Protein AF-A0A543IJK6-F1 (afdb_monomer_lite)

Organism: NCBI:txid337895

Radius of gyration: 39.25 Å; chains: 1; bounding box: 101×58×84 Å

Sequence (164 aa):
MFCAALAACGGGPGTSGPPASAPSASTASPSPSGEPEGERLVLRWRRTGGVAGVGGPSAEAAFLKRLDPDGWPPADLAAPPRPYVPERTAVLAGEIGGDGADARPWPLGPLGDGVRAAGGVCTLAPTVKVPGTAPGIVWRSEGEVYSVRLRPLLPGESSCADLD

Secondary structure (DSSP, 8-state):
---------------------------PPPPPP---------------------PPPPHHHHHHHHH-GGGS-TTTT-SPP-----SEEEEEEEE--S--TTPEEP-SS-TTSSEEETTEEEEEEEGGGSPP--TT-EEEETTEEEEEEEEEPPTT--SGGGG-

Structure (mmCIF, N/CA/C/O backbone):
data_AF-A0A543IJK6-F1
#
_entry.id   AF-A0A543IJK6-F1
#
loop_
_atom_site.group_PDB
_atom_site.id
_atom_site.type_symbol
_atom_site.label_atom_id
_atom_site.label_alt_id
_atom_site.label_comp_id
_atom_site.label_asym_id
_atom_site.label_entity_id
_atom_site.label_seq_id
_atom_site.pdbx_PDB_ins_code
_atom_site.Cartn_x
_atom_site.Cartn_y
_atom_site.Cartn_z
_atom_site.occupancy
_atom_site.B_iso_or_equiv
_atom_site.auth_seq_id
_atom_site.auth_comp_id
_atom_site.auth_asym_id
_atom_site.auth_atom_id
_atom_site.pdbx_PDB_model_num
ATOM 1 N N . MET A 1 1 ? 48.064 39.999 56.210 1.00 40.09 1 MET A N 1
ATOM 2 C CA . MET A 1 1 ? 49.139 39.101 56.691 1.00 40.09 1 MET A CA 1
ATOM 3 C C . MET A 1 1 ? 49.766 38.454 55.456 1.00 40.09 1 MET A C 1
ATOM 5 O O . MET A 1 1 ? 49.024 38.248 54.507 1.00 40.09 1 MET A O 1
ATOM 9 N N . PHE A 1 2 ? 51.094 38.283 55.434 1.00 37.44 2 PHE A N 1
ATOM 10 C CA . PHE A 1 2 ? 51.979 37.962 54.286 1.00 37.44 2 PHE A CA 1
ATOM 11 C C . PHE A 1 2 ? 51.434 36.926 53.268 1.00 37.44 2 PHE A C 1
ATOM 13 O O . PHE A 1 2 ? 50.742 36.005 53.681 1.00 37.44 2 PHE A O 1
ATOM 20 N N . CYS A 1 3 ? 51.614 37.023 51.937 1.00 37.41 3 CYS A N 1
ATOM 21 C CA . CYS A 1 3 ? 52.761 37.369 51.053 1.00 37.41 3 CYS A CA 1
ATOM 22 C C . CYS A 1 3 ? 53.873 36.306 50.915 1.00 37.41 3 CYS A C 1
ATOM 24 O O . CYS A 1 3 ? 54.742 36.239 51.776 1.00 37.41 3 CYS A O 1
ATOM 26 N N . ALA A 1 4 ? 53.895 35.595 49.774 1.00 48.88 4 ALA A N 1
ATOM 27 C CA . ALA A 1 4 ? 55.057 35.211 48.932 1.00 48.88 4 ALA A CA 1
ATOM 28 C C . ALA A 1 4 ? 54.525 34.329 47.767 1.00 48.88 4 ALA A C 1
ATOM 30 O O . ALA A 1 4 ? 53.686 33.475 48.026 1.00 48.88 4 ALA A O 1
ATOM 31 N N . ALA A 1 5 ? 54.800 34.480 46.464 1.00 46.22 5 ALA A N 1
ATOM 32 C CA . ALA A 1 5 ? 55.886 35.071 45.664 1.00 46.22 5 ALA A CA 1
ATOM 33 C C . ALA A 1 5 ? 57.079 34.135 45.341 1.00 46.22 5 ALA A C 1
ATOM 35 O O . ALA A 1 5 ? 57.971 33.975 46.159 1.00 46.22 5 ALA A O 1
ATOM 36 N N . LEU A 1 6 ? 57.072 33.642 44.087 1.00 45.03 6 LEU A N 1
ATOM 37 C CA . LEU A 1 6 ? 58.176 33.552 43.103 1.00 45.03 6 LEU A CA 1
ATOM 38 C C . LEU A 1 6 ? 59.505 32.806 43.384 1.00 45.03 6 LEU A C 1
ATOM 40 O O . LEU A 1 6 ? 60.096 32.903 44.449 1.00 45.03 6 LEU A O 1
ATOM 44 N N . ALA A 1 7 ? 60.051 32.293 42.263 1.00 39.59 7 ALA A N 1
ATO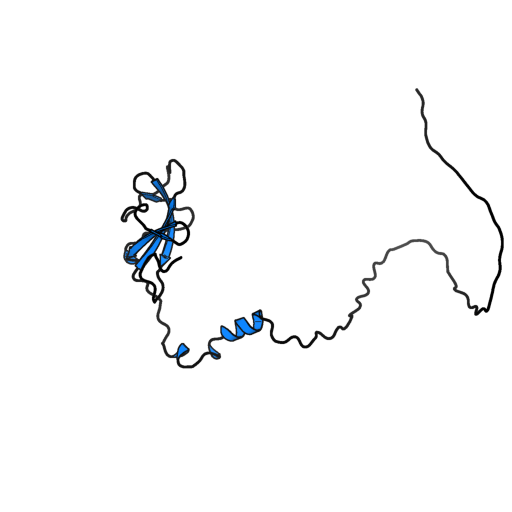M 45 C CA . ALA A 1 7 ? 61.483 32.139 41.932 1.00 39.59 7 ALA A CA 1
ATOM 46 C C . ALA A 1 7 ? 62.298 31.022 42.638 1.00 39.59 7 ALA A C 1
ATOM 48 O O . ALA A 1 7 ? 61.947 30.586 43.724 1.00 39.59 7 ALA A O 1
ATOM 49 N N . ALA A 1 8 ? 63.435 30.533 42.106 1.00 36.84 8 ALA A N 1
ATOM 50 C CA . ALA A 1 8 ? 63.989 30.433 40.732 1.00 36.84 8 ALA A CA 1
ATOM 51 C C . ALA A 1 8 ? 65.336 29.648 40.783 1.00 36.84 8 ALA A C 1
ATOM 53 O O . ALA A 1 8 ? 65.774 29.284 41.871 1.00 36.84 8 ALA A O 1
ATOM 54 N N . CYS A 1 9 ? 66.028 29.517 39.632 1.00 35.66 9 CYS A N 1
ATOM 55 C CA . CYS A 1 9 ? 67.458 29.143 39.474 1.00 35.66 9 CYS A CA 1
ATOM 56 C C . CYS A 1 9 ? 67.821 27.684 39.848 1.00 35.66 9 CYS A C 1
ATOM 58 O O . CYS A 1 9 ? 67.156 27.067 40.665 1.00 35.66 9 CYS A O 1
ATOM 60 N N . GLY A 1 10 ? 68.851 27.017 39.311 1.00 36.22 10 GLY A N 1
ATOM 61 C CA . GLY A 1 10 ? 69.977 27.296 38.388 1.00 36.22 10 GLY A CA 1
ATOM 62 C C . GLY A 1 10 ? 70.953 26.086 38.504 1.00 36.22 10 GLY A C 1
ATOM 63 O O . GLY A 1 10 ? 70.704 25.218 39.331 1.00 36.22 10 GLY A O 1
ATOM 64 N N . GLY A 1 11 ? 72.062 25.883 37.780 1.00 36.06 11 GLY A N 1
ATOM 65 C CA . GLY A 1 11 ? 72.690 26.564 36.643 1.00 36.06 11 GLY A CA 1
ATOM 66 C C . GLY A 1 11 ? 74.174 26.128 36.491 1.00 36.06 11 GLY A C 1
ATOM 67 O O . GLY A 1 11 ? 74.972 26.450 37.361 1.00 36.06 11 GLY A O 1
ATOM 68 N N . GLY A 1 12 ? 74.550 25.452 35.387 1.00 39.28 12 GLY A N 1
ATOM 69 C CA . GLY A 1 12 ? 75.946 25.113 34.982 1.00 39.28 12 GLY A CA 1
ATOM 70 C C . GLY A 1 12 ? 76.751 24.163 35.906 1.00 39.28 12 GLY A C 1
ATOM 71 O O . GLY A 1 12 ? 76.194 23.692 36.895 1.00 39.28 12 GLY A O 1
ATOM 72 N N . PRO A 1 13 ? 78.062 23.896 35.650 1.00 46.09 13 PRO A N 1
ATOM 73 C CA . PRO A 1 13 ? 78.875 24.161 34.439 1.00 46.09 13 PRO A CA 1
ATOM 74 C C . PRO A 1 13 ? 79.815 22.991 33.980 1.00 46.09 13 PRO A C 1
ATOM 76 O O . PRO A 1 13 ? 80.198 22.169 34.797 1.00 46.09 13 PRO A O 1
ATOM 79 N N . GLY A 1 14 ? 80.291 23.008 32.713 1.00 36.47 14 GLY A N 1
ATOM 80 C CA . GLY A 1 14 ? 81.520 22.341 32.172 1.00 36.47 14 GLY A CA 1
ATOM 81 C C . GLY A 1 14 ? 81.725 20.812 32.359 1.00 36.47 14 GLY A C 1
ATOM 82 O O . GLY A 1 14 ? 81.073 20.173 33.162 1.00 36.47 14 GLY A O 1
ATOM 83 N N . THR A 1 15 ? 82.666 20.095 31.734 1.00 40.94 15 THR A N 1
ATOM 84 C CA . THR A 1 15 ? 83.514 20.200 30.523 1.00 40.94 15 THR A CA 1
ATOM 85 C C . THR A 1 15 ? 84.483 18.993 30.551 1.00 40.94 15 THR A C 1
ATOM 87 O O . THR A 1 15 ? 85.039 18.718 31.614 1.00 40.94 15 THR A O 1
ATOM 90 N N . SER A 1 16 ? 84.705 18.254 29.447 1.00 42.00 16 SER A N 1
ATOM 91 C CA . SER A 1 16 ? 85.936 17.443 29.217 1.00 42.00 16 SER A CA 1
ATOM 92 C C . SER A 1 16 ? 85.995 16.729 27.844 1.00 42.00 16 SER A C 1
ATOM 94 O O . SER A 1 16 ? 85.227 15.811 27.590 1.00 42.00 16 SER A O 1
ATOM 96 N N . GLY A 1 17 ? 86.999 17.071 27.016 1.00 33.66 17 GLY A N 1
ATOM 97 C CA . GLY A 1 17 ? 87.733 16.097 26.170 1.00 33.66 17 GLY A CA 1
ATOM 98 C C . GLY A 1 17 ? 87.342 15.867 24.686 1.00 33.66 17 GLY A C 1
ATOM 99 O O . GLY A 1 17 ? 86.639 14.902 24.407 1.00 33.66 17 GLY A O 1
ATOM 100 N N . PRO A 1 18 ? 87.865 16.669 23.726 1.00 56.84 18 PRO A N 1
ATOM 101 C CA . PRO A 1 18 ? 87.943 16.366 22.271 1.00 56.84 18 PRO A CA 1
ATOM 102 C C . PRO A 1 18 ? 89.179 15.475 21.937 1.00 56.84 18 PRO A C 1
ATOM 104 O O . PRO A 1 18 ? 89.914 15.173 22.882 1.00 56.84 18 PRO A O 1
ATOM 107 N N . PRO A 1 19 ? 89.516 15.088 20.670 1.00 57.12 19 PRO A N 1
ATOM 108 C CA . PRO A 1 19 ? 88.996 15.457 19.327 1.00 57.12 19 PRO A CA 1
ATOM 109 C C . PRO A 1 19 ? 88.467 14.218 18.534 1.00 57.12 19 PRO A C 1
ATOM 111 O O . PRO A 1 19 ? 88.159 13.215 19.164 1.00 57.12 19 PRO A O 1
ATOM 114 N N . ALA A 1 20 ? 88.274 14.144 17.201 1.00 39.41 20 ALA A N 1
ATOM 115 C CA . ALA A 1 20 ? 88.568 14.979 16.010 1.00 39.41 20 ALA A CA 1
ATOM 116 C C . ALA A 1 20 ? 87.456 14.762 14.927 1.00 39.41 20 ALA A C 1
ATOM 118 O O . ALA A 1 20 ? 86.507 14.036 15.202 1.00 39.41 20 ALA A O 1
ATOM 119 N N . SER A 1 21 ? 87.449 15.299 13.693 1.00 42.81 21 SER A N 1
ATOM 120 C CA . SER A 1 21 ? 88.438 16.053 12.890 1.00 42.81 21 SER A CA 1
ATOM 121 C C . SER A 1 21 ? 87.742 17.010 11.877 1.00 42.81 21 SER A C 1
ATOM 123 O O . SER A 1 21 ? 86.568 17.330 12.046 1.00 42.81 21 SER A O 1
ATOM 125 N N . ALA A 1 22 ? 88.452 17.475 10.838 1.00 46.34 22 ALA A N 1
ATOM 126 C CA . ALA A 1 22 ? 88.018 18.441 9.805 1.00 46.34 22 ALA A CA 1
ATOM 127 C C . ALA A 1 22 ? 87.901 17.784 8.385 1.00 46.34 22 ALA A C 1
ATOM 129 O O . ALA A 1 22 ? 88.332 16.634 8.262 1.00 46.34 22 ALA A O 1
ATOM 130 N N . PRO A 1 23 ? 87.354 18.433 7.315 1.00 50.78 23 PRO A N 1
ATOM 131 C CA . PRO A 1 23 ? 87.591 19.836 6.943 1.00 50.78 23 PRO A CA 1
ATOM 132 C C . PRO A 1 23 ? 86.367 20.718 6.608 1.00 50.78 23 PRO A C 1
ATOM 134 O O . PRO A 1 23 ? 85.243 20.270 6.399 1.00 50.78 23 PRO A O 1
ATOM 137 N N . SER A 1 24 ? 86.660 22.017 6.548 1.00 42.25 24 SER A N 1
ATOM 138 C CA . SER A 1 24 ? 85.755 23.153 6.357 1.00 42.25 24 SER A CA 1
ATOM 139 C C . SER A 1 24 ? 85.287 23.384 4.915 1.00 42.25 24 SER A C 1
ATOM 141 O O . SER A 1 24 ? 86.042 23.167 3.970 1.00 42.25 24 SER A O 1
ATOM 143 N N . ALA A 1 25 ? 84.140 24.054 4.775 1.00 39.41 25 ALA A N 1
ATOM 144 C CA . ALA A 1 25 ? 83.939 25.081 3.749 1.00 39.41 25 ALA A CA 1
ATOM 145 C C . ALA A 1 25 ? 83.036 26.200 4.304 1.00 39.41 25 ALA A C 1
ATOM 147 O O . ALA A 1 25 ? 81.863 25.981 4.597 1.00 39.41 25 ALA A O 1
ATOM 148 N N . SER A 1 26 ? 83.595 27.397 4.480 1.00 43.34 26 SER A N 1
ATOM 149 C CA . SER A 1 26 ? 82.873 28.584 4.958 1.00 43.34 26 SER A CA 1
ATOM 150 C C . SER A 1 26 ? 82.110 29.270 3.823 1.00 43.34 26 SER A C 1
ATOM 152 O O . SER A 1 26 ? 82.651 29.385 2.728 1.00 43.34 26 SER A O 1
ATOM 154 N N . THR A 1 27 ? 80.940 29.854 4.104 1.00 35.34 27 THR A N 1
ATOM 155 C CA . THR A 1 27 ? 80.513 31.192 3.624 1.00 35.34 27 THR A CA 1
ATOM 156 C C . THR A 1 27 ? 79.337 31.665 4.492 1.00 35.34 27 THR A C 1
ATOM 158 O O . THR A 1 27 ? 78.535 30.855 4.948 1.00 35.34 27 THR A O 1
ATOM 161 N N . ALA A 1 28 ? 79.289 32.963 4.801 1.00 39.91 28 ALA A N 1
ATOM 162 C CA . ALA A 1 28 ? 78.432 33.538 5.837 1.00 39.91 28 ALA A CA 1
ATOM 163 C C . ALA A 1 28 ? 76.981 33.809 5.394 1.00 39.91 28 ALA A C 1
ATOM 165 O O . ALA A 1 28 ? 76.725 34.160 4.243 1.00 39.91 28 ALA A O 1
ATOM 166 N N . SER A 1 29 ? 76.059 33.765 6.361 1.00 53.31 29 SER A N 1
ATOM 167 C CA . SER A 1 29 ? 74.723 34.364 6.255 1.00 53.31 29 SER A CA 1
ATOM 168 C C . SER A 1 29 ? 74.730 35.785 6.831 1.00 53.31 29 SER A C 1
ATOM 170 O O . SER A 1 29 ? 75.157 35.953 7.975 1.00 53.31 29 SER A O 1
ATOM 172 N N . PRO A 1 30 ? 74.212 36.800 6.119 1.00 46.31 30 PRO A N 1
ATOM 173 C CA . PRO A 1 30 ? 73.862 38.080 6.717 1.00 46.31 30 PRO A CA 1
ATOM 174 C C . PRO A 1 30 ? 72.428 38.043 7.270 1.00 46.31 30 PRO A C 1
ATOM 176 O O . PRO A 1 30 ? 71.468 37.902 6.514 1.00 46.31 30 PRO A O 1
ATOM 179 N N . SER A 1 31 ? 72.278 38.230 8.581 1.00 49.25 31 SER A N 1
ATOM 180 C CA . SER A 1 31 ? 70.995 38.584 9.203 1.00 49.25 31 SER A CA 1
ATOM 181 C C . SER A 1 31 ? 70.928 40.099 9.413 1.00 49.25 31 SER A C 1
ATOM 183 O O . SER A 1 31 ? 71.804 40.631 10.097 1.00 49.25 31 SER A O 1
ATOM 185 N N . PRO A 1 32 ? 69.908 40.807 8.902 1.00 50.66 32 PRO A N 1
ATOM 186 C CA . PRO A 1 32 ? 69.552 42.133 9.386 1.00 50.66 32 PRO A CA 1
ATOM 187 C C . PRO A 1 32 ? 68.527 42.037 10.528 1.00 50.66 32 PRO A C 1
ATOM 189 O O . PRO A 1 32 ? 67.529 41.324 10.429 1.00 50.66 32 PRO A O 1
ATOM 192 N N . SER A 1 33 ? 68.775 42.774 11.609 1.00 49.78 33 SER A N 1
ATOM 193 C CA . SER A 1 33 ? 67.839 42.961 12.726 1.00 49.78 33 SER A CA 1
ATOM 194 C C . SER A 1 33 ? 66.698 43.919 12.351 1.00 49.78 33 SER A C 1
ATOM 196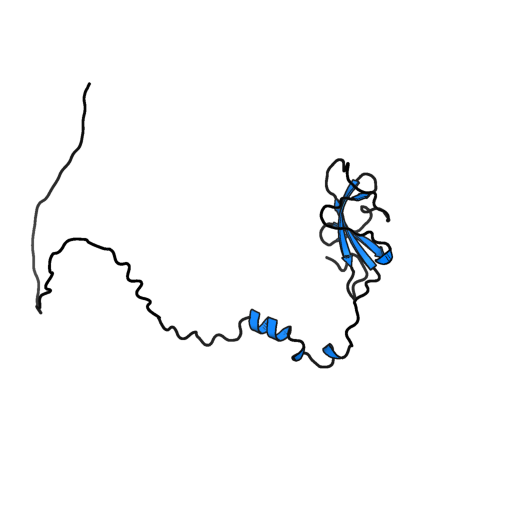 O O . SER A 1 33 ? 66.937 44.896 11.644 1.00 49.78 33 SER A O 1
ATOM 198 N N . GLY A 1 34 ? 65.490 43.695 12.876 1.00 41.94 34 GLY A N 1
ATOM 199 C CA . GLY A 1 34 ? 64.338 44.597 12.726 1.00 41.94 34 GLY A CA 1
ATOM 200 C C . GLY A 1 34 ? 63.068 44.042 13.387 1.00 41.94 34 GLY A C 1
ATOM 201 O O . GLY A 1 34 ? 62.907 42.828 13.471 1.00 41.94 34 GLY A O 1
ATOM 202 N N . GLU A 1 35 ? 62.217 44.931 13.899 1.00 44.88 35 GLU A N 1
ATOM 203 C CA . GLU A 1 35 ? 61.053 44.653 14.765 1.00 44.88 35 GLU A CA 1
ATOM 204 C C . GLU A 1 35 ? 59.899 43.833 14.131 1.00 44.88 35 GLU A C 1
ATOM 206 O O . GLU A 1 35 ? 59.790 43.742 12.906 1.00 44.88 35 GLU A O 1
ATOM 211 N N . PRO A 1 36 ? 59.015 43.224 14.956 1.00 53.25 36 PRO A N 1
ATOM 212 C CA . PRO A 1 36 ? 57.968 42.314 14.493 1.00 53.25 36 PRO A CA 1
ATOM 213 C C . PRO A 1 36 ? 56.670 43.043 14.102 1.00 53.25 36 PRO A C 1
ATOM 215 O O . PRO A 1 36 ? 55.689 43.020 14.845 1.00 53.25 36 PRO A O 1
ATOM 218 N N . GLU A 1 37 ? 56.622 43.634 12.907 1.00 48.56 37 GLU A N 1
ATOM 219 C CA . GLU A 1 37 ? 55.361 44.118 12.325 1.00 48.56 37 GLU A CA 1
ATOM 220 C C . GLU A 1 37 ? 54.840 43.206 11.206 1.00 48.56 37 GLU A C 1
ATOM 222 O O . GLU A 1 37 ? 55.449 43.053 10.147 1.00 48.56 37 GLU A O 1
ATOM 227 N N . GLY A 1 38 ? 53.648 42.644 11.431 1.00 56.28 38 GLY A N 1
ATOM 228 C CA . GLY A 1 38 ? 52.836 41.997 10.403 1.00 56.28 38 GLY A CA 1
ATOM 229 C C . GLY A 1 38 ? 53.226 40.557 10.066 1.00 56.28 38 GLY A C 1
ATOM 230 O O . GLY A 1 38 ? 53.898 40.298 9.067 1.00 56.28 38 GLY A O 1
ATOM 231 N N . GLU A 1 39 ? 52.661 39.593 10.802 1.00 61.06 39 GLU A N 1
ATOM 232 C CA . GLU A 1 39 ? 52.580 38.193 10.363 1.00 61.06 39 GLU A CA 1
ATOM 233 C C . GLU A 1 39 ? 51.697 38.064 9.108 1.00 61.06 39 GLU A C 1
ATOM 235 O O . GLU A 1 39 ? 50.524 37.684 9.146 1.00 61.06 39 GLU A O 1
ATOM 240 N N . ARG A 1 40 ? 52.261 38.382 7.941 1.00 60.38 40 ARG A N 1
ATOM 241 C CA . ARG A 1 40 ? 51.606 38.143 6.658 1.00 60.38 40 ARG A CA 1
ATOM 242 C C . ARG A 1 40 ? 51.646 36.646 6.363 1.00 60.38 40 ARG A C 1
ATOM 244 O O . ARG A 1 40 ? 52.609 36.153 5.779 1.00 60.38 40 ARG A O 1
ATOM 251 N N . LEU A 1 41 ? 50.574 35.936 6.715 1.00 62.97 41 LEU A N 1
ATOM 252 C CA . LEU A 1 41 ? 50.353 34.535 6.340 1.00 62.97 41 LEU A CA 1
ATOM 253 C C . LEU A 1 41 ? 50.305 34.377 4.808 1.00 62.97 41 LEU A C 1
ATOM 255 O O . LEU A 1 41 ? 49.251 34.435 4.174 1.00 62.97 41 LEU A O 1
ATOM 259 N N . VAL A 1 42 ? 51.470 34.167 4.190 1.00 70.81 42 VAL A N 1
ATOM 260 C CA . VAL A 1 42 ? 51.583 33.842 2.766 1.00 70.81 42 VAL A CA 1
ATOM 261 C C . VAL A 1 42 ? 51.235 32.367 2.576 1.00 70.81 42 VAL A C 1
ATOM 263 O O . VAL A 1 42 ? 52.097 31.490 2.657 1.00 70.81 42 VAL A O 1
ATOM 266 N N . LEU A 1 43 ? 49.964 32.090 2.275 1.00 64.25 43 LEU A N 1
ATOM 267 C CA . LEU A 1 43 ? 49.508 30.770 1.834 1.00 64.25 43 LEU A CA 1
ATOM 268 C C . LEU A 1 43 ? 50.116 30.435 0.464 1.00 64.25 43 LEU A C 1
ATOM 270 O O . LEU A 1 43 ? 49.531 30.671 -0.594 1.00 64.25 43 LEU A O 1
ATOM 274 N N . ARG A 1 44 ? 51.332 29.885 0.479 1.00 72.12 44 ARG A N 1
ATOM 275 C CA . ARG A 1 44 ? 52.060 29.493 -0.729 1.00 72.12 44 ARG A CA 1
ATOM 276 C C . ARG A 1 44 ? 51.524 28.160 -1.245 1.00 72.12 44 ARG A C 1
ATOM 278 O O . ARG A 1 44 ? 52.052 27.100 -0.912 1.00 72.12 44 ARG A O 1
ATOM 285 N N . TRP A 1 45 ? 50.485 28.230 -2.076 1.00 63.78 45 TRP A N 1
ATOM 286 C CA . TRP A 1 45 ? 49.867 27.071 -2.723 1.00 63.78 45 TRP A CA 1
ATOM 287 C C . TRP A 1 45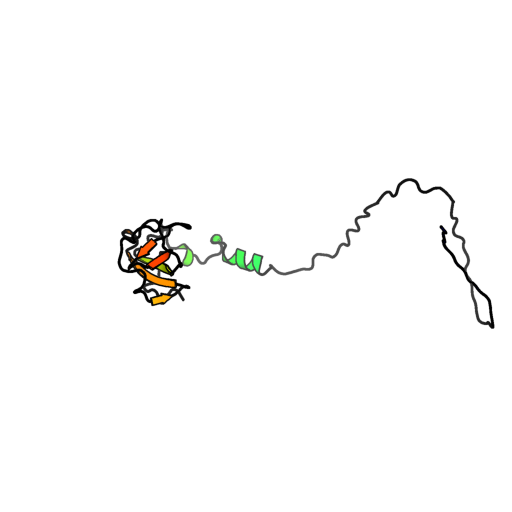 ? 50.905 26.290 -3.547 1.00 63.78 45 TRP A C 1
ATOM 289 O O . TRP A 1 45 ? 51.248 26.654 -4.674 1.00 63.78 45 TRP A O 1
ATOM 299 N N . ARG A 1 46 ? 51.427 25.195 -2.987 1.00 68.88 46 ARG A N 1
ATOM 300 C CA . ARG A 1 46 ? 52.180 24.209 -3.763 1.00 68.88 46 ARG A CA 1
ATOM 301 C C . ARG A 1 46 ? 51.162 23.321 -4.460 1.00 68.88 46 ARG A C 1
ATOM 303 O O . ARG A 1 46 ? 50.636 22.396 -3.853 1.00 68.88 46 ARG A O 1
ATOM 310 N N . ARG A 1 47 ? 50.919 23.573 -5.749 1.00 60.88 47 ARG A N 1
ATOM 311 C CA . ARG A 1 47 ? 50.301 22.581 -6.637 1.00 60.88 47 ARG A CA 1
ATOM 312 C C . ARG A 1 47 ? 51.294 21.426 -6.792 1.00 60.88 47 ARG A C 1
ATOM 314 O O . ARG A 1 47 ? 52.055 21.379 -7.755 1.00 60.88 47 ARG A O 1
ATOM 321 N N . THR A 1 48 ? 51.324 20.521 -5.816 1.00 63.28 48 THR A N 1
ATOM 322 C CA . THR A 1 48 ? 51.975 19.219 -5.952 1.00 63.28 48 THR A CA 1
ATOM 323 C C . THR A 1 48 ? 51.190 18.451 -6.999 1.00 63.28 48 THR A C 1
ATOM 325 O O . THR A 1 48 ? 50.163 17.845 -6.700 1.00 63.28 48 THR A O 1
ATOM 328 N N . GLY A 1 49 ? 51.645 18.555 -8.246 1.00 52.78 49 GLY A N 1
ATOM 329 C CA . GLY A 1 49 ? 51.122 17.797 -9.369 1.00 52.78 49 GLY A CA 1
ATOM 330 C C . GLY A 1 49 ? 51.439 16.320 -9.199 1.00 52.78 49 GLY A C 1
ATOM 331 O O . GLY A 1 49 ? 52.320 15.796 -9.870 1.00 52.78 49 GLY A O 1
ATOM 332 N N . GLY A 1 50 ? 50.700 15.646 -8.320 1.00 53.50 50 GLY A N 1
ATOM 333 C CA . GLY A 1 50 ? 50.366 14.261 -8.576 1.00 53.50 50 GLY A CA 1
ATOM 334 C C . GLY A 1 50 ? 49.521 14.264 -9.839 1.00 53.50 50 GLY A C 1
ATOM 335 O O . GLY A 1 50 ? 48.440 14.856 -9.854 1.00 53.50 50 GLY A O 1
ATOM 336 N N . VAL A 1 51 ? 50.022 13.643 -10.906 1.00 57.22 51 VAL A N 1
ATOM 337 C CA . VAL A 1 51 ? 49.131 13.183 -11.968 1.00 57.22 51 VAL A CA 1
ATOM 338 C C . VAL A 1 51 ? 48.054 12.354 -11.281 1.00 57.22 51 VAL A C 1
ATOM 340 O O . VAL A 1 51 ? 48.375 11.413 -10.553 1.00 57.22 51 VAL A O 1
ATOM 343 N N . ALA A 1 52 ? 46.788 12.746 -11.436 1.00 58.06 52 ALA A N 1
ATOM 344 C CA . ALA A 1 52 ? 45.695 11.884 -11.024 1.00 58.06 52 ALA A CA 1
ATOM 345 C C . ALA A 1 52 ? 45.909 10.574 -11.782 1.00 58.06 52 ALA A C 1
ATOM 347 O O . ALA A 1 52 ? 45.925 10.571 -13.015 1.00 58.06 52 ALA A O 1
ATOM 348 N N . GLY A 1 53 ? 46.212 9.505 -11.041 1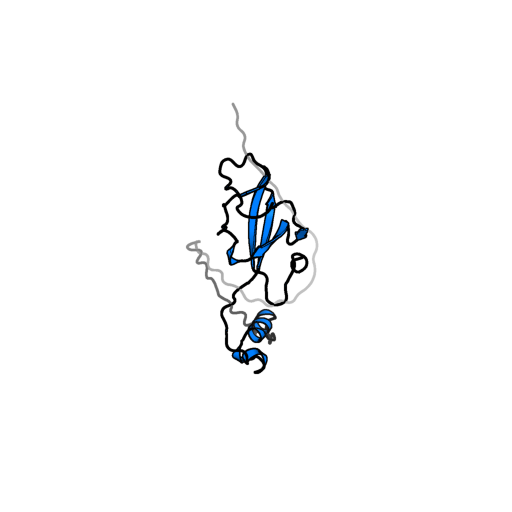.00 49.22 53 GLY A N 1
ATOM 349 C CA . GLY A 1 53 ? 46.515 8.217 -11.642 1.00 49.22 53 GLY A CA 1
ATOM 350 C C . GLY A 1 53 ? 45.368 7.792 -12.548 1.00 49.22 53 GLY A C 1
ATOM 351 O O . GLY A 1 53 ? 44.225 8.198 -12.336 1.00 49.22 53 GLY A O 1
ATOM 352 N N . VAL A 1 54 ? 45.683 6.963 -13.543 1.00 55.03 54 VAL A N 1
ATOM 353 C CA . VAL A 1 54 ? 44.700 6.317 -14.421 1.00 55.03 54 VAL A CA 1
ATOM 354 C C . VAL A 1 54 ? 43.865 5.339 -13.585 1.00 55.03 54 VAL A C 1
ATOM 356 O O . VAL A 1 54 ? 44.060 4.127 -13.610 1.00 55.03 54 VAL A O 1
ATOM 359 N N . GLY A 1 55 ? 42.961 5.888 -12.780 1.00 49.53 55 GLY A N 1
ATOM 360 C CA . GLY A 1 55 ? 41.886 5.164 -12.138 1.00 49.53 55 GLY A CA 1
ATOM 361 C C . GLY A 1 55 ? 40.851 4.863 -13.206 1.00 49.53 55 GLY A C 1
ATOM 362 O O . GLY A 1 55 ? 40.355 5.779 -13.864 1.00 49.53 55 GLY A O 1
ATOM 363 N N . GLY A 1 56 ? 40.542 3.580 -13.389 1.00 61.31 56 GLY A N 1
ATOM 364 C CA . GLY A 1 56 ? 39.391 3.172 -14.187 1.00 61.31 56 GLY A CA 1
ATOM 365 C C . GLY A 1 56 ? 38.090 3.791 -13.652 1.00 61.31 56 GLY A C 1
ATOM 366 O O . GLY A 1 56 ? 38.091 4.383 -12.568 1.00 61.31 56 GLY A O 1
ATOM 367 N N . PRO A 1 57 ? 36.971 3.660 -14.389 1.00 70.38 57 PRO A N 1
ATOM 368 C CA . PRO A 1 57 ? 35.689 4.191 -13.939 1.00 70.38 57 PRO A CA 1
ATOM 369 C C . PRO A 1 57 ? 35.408 3.715 -12.512 1.00 70.38 57 PRO A C 1
ATOM 371 O O . PRO A 1 57 ? 35.496 2.520 -12.221 1.00 70.38 57 PRO A O 1
ATOM 374 N N . SER A 1 58 ? 35.098 4.658 -11.621 1.00 81.81 58 SER A N 1
ATOM 375 C CA . SER A 1 58 ? 34.720 4.337 -10.247 1.00 81.81 58 SER A CA 1
ATOM 376 C C . SER A 1 58 ? 33.521 3.385 -10.244 1.00 81.81 58 SER A C 1
ATOM 378 O O . SER A 1 58 ? 32.740 3.358 -11.197 1.00 81.81 58 SER A O 1
ATOM 380 N N . ALA A 1 59 ? 33.341 2.619 -9.163 1.00 88.44 59 ALA A N 1
ATOM 381 C CA . ALA A 1 59 ? 32.176 1.740 -9.028 1.00 88.44 59 ALA A CA 1
ATOM 382 C C . ALA A 1 59 ? 30.855 2.509 -9.239 1.00 88.44 59 ALA A C 1
ATOM 384 O O . ALA A 1 59 ? 29.953 1.995 -9.895 1.00 88.44 59 ALA A O 1
ATOM 385 N N . GLU A 1 60 ? 30.810 3.766 -8.783 1.00 91.88 60 GLU A N 1
ATOM 386 C CA . GLU A 1 60 ? 29.749 4.742 -9.048 1.00 91.88 60 GLU A CA 1
ATOM 387 C C . GLU A 1 60 ? 29.554 5.003 -10.552 1.00 91.88 60 GLU A C 1
ATOM 389 O O . GLU A 1 60 ? 28.485 4.744 -11.092 1.00 91.88 60 GLU A O 1
ATOM 394 N N . ALA A 1 61 ? 30.594 5.435 -11.275 1.00 89.56 61 ALA A N 1
ATOM 395 C CA . ALA A 1 61 ? 30.497 5.713 -12.711 1.00 89.56 61 ALA A CA 1
ATOM 396 C C . ALA A 1 61 ? 30.121 4.462 -13.531 1.00 89.56 61 ALA A C 1
ATOM 398 O O . ALA A 1 61 ? 29.374 4.548 -14.506 1.00 89.56 61 ALA A O 1
ATOM 399 N N . ALA A 1 62 ? 30.606 3.287 -13.122 1.00 88.50 62 ALA A N 1
ATOM 400 C CA . ALA A 1 62 ? 30.246 2.008 -13.724 1.00 88.50 62 ALA A CA 1
ATOM 401 C C . ALA A 1 62 ? 28.804 1.575 -13.397 1.00 88.50 62 ALA A C 1
ATOM 403 O O . ALA A 1 62 ? 28.189 0.885 -14.207 1.00 88.50 62 ALA A O 1
ATOM 404 N N . PHE A 1 63 ? 28.264 1.955 -12.235 1.00 90.06 63 PHE A N 1
ATOM 405 C CA . PHE A 1 63 ? 26.866 1.738 -11.861 1.00 90.06 63 PHE A CA 1
ATOM 406 C C . PHE A 1 63 ? 25.937 2.678 -12.635 1.00 90.06 63 PHE A C 1
ATOM 408 O O . PHE A 1 63 ? 25.025 2.197 -13.303 1.00 90.06 63 PHE A O 1
ATOM 415 N N . LEU A 1 64 ? 26.230 3.982 -12.650 1.00 91.88 64 LEU A N 1
ATOM 416 C CA . LEU A 1 64 ? 25.466 4.985 -13.398 1.00 91.88 64 LEU A CA 1
ATOM 417 C C . LEU A 1 64 ? 25.401 4.652 -14.895 1.00 91.88 64 LEU A C 1
ATOM 419 O O . LEU A 1 64 ? 24.323 4.701 -15.476 1.00 91.88 64 LEU A O 1
ATOM 423 N N . LYS A 1 65 ? 26.505 4.190 -15.502 1.00 91.00 65 LYS A N 1
ATOM 424 C CA . LYS A 1 65 ? 26.508 3.724 -16.900 1.00 91.00 65 LYS A CA 1
ATOM 425 C C . LYS A 1 65 ? 25.578 2.523 -17.159 1.00 91.00 65 LYS A C 1
ATOM 427 O O . LYS A 1 65 ? 25.136 2.345 -18.286 1.00 91.00 65 LYS A O 1
ATOM 432 N N . ARG A 1 66 ? 25.279 1.687 -16.157 1.00 88.75 66 ARG A N 1
ATOM 433 C CA . ARG A 1 66 ? 24.286 0.600 -16.297 1.00 88.75 66 ARG A CA 1
ATOM 434 C C . ARG A 1 66 ? 22.847 1.082 -16.123 1.00 88.75 66 ARG A C 1
ATOM 436 O O . ARG A 1 66 ? 21.941 0.387 -16.563 1.00 88.75 66 ARG A O 1
ATOM 443 N N . LEU A 1 67 ? 22.631 2.235 -15.490 1.00 92.44 67 LEU A N 1
ATOM 444 C CA . LEU A 1 67 ? 21.309 2.850 -15.346 1.00 92.44 67 LEU A CA 1
ATOM 445 C C . LEU A 1 67 ? 20.932 3.767 -16.519 1.00 92.44 67 LEU A C 1
ATOM 447 O O . LEU A 1 67 ? 19.807 4.252 -16.549 1.00 92.44 67 LEU A O 1
ATOM 451 N N . ASP A 1 68 ? 21.848 3.998 -17.460 1.00 90.81 68 ASP A N 1
ATOM 452 C CA . ASP A 1 68 ? 21.619 4.772 -18.680 1.00 90.81 68 ASP A CA 1
ATOM 453 C C . ASP A 1 68 ? 20.728 3.990 -19.671 1.00 90.81 68 ASP A C 1
ATOM 455 O O . ASP A 1 68 ? 21.202 2.993 -20.232 1.00 90.81 68 ASP A O 1
ATOM 459 N N . PRO A 1 69 ? 19.461 4.399 -19.901 1.00 88.12 69 PRO A N 1
ATOM 460 C CA . PRO A 1 69 ? 18.532 3.652 -20.747 1.00 88.12 69 PRO A CA 1
ATOM 461 C C . PRO A 1 69 ? 18.977 3.579 -22.209 1.00 88.12 69 PRO A C 1
ATOM 463 O O . PRO A 1 69 ? 18.701 2.582 -22.870 1.00 88.12 69 PRO A O 1
ATOM 466 N N . ASP A 1 70 ? 19.714 4.580 -22.705 1.00 89.38 70 ASP A N 1
ATOM 467 C CA . ASP A 1 70 ? 20.218 4.600 -24.086 1.00 89.38 70 ASP A CA 1
ATOM 468 C C . ASP A 1 70 ? 21.267 3.494 -24.335 1.00 89.38 70 ASP A C 1
ATOM 470 O O . ASP A 1 70 ? 21.552 3.132 -25.479 1.00 89.38 70 ASP A O 1
ATOM 474 N N . GLY A 1 71 ? 21.834 2.926 -23.262 1.00 89.69 71 GLY A N 1
ATOM 475 C CA . GLY A 1 71 ? 22.757 1.792 -23.299 1.00 89.69 71 GLY A CA 1
ATOM 476 C C . GLY A 1 71 ? 22.105 0.413 -23.144 1.00 89.69 71 GLY A C 1
ATOM 477 O O . GLY A 1 71 ? 22.833 -0.585 -23.134 1.00 89.69 71 GLY A O 1
ATOM 478 N N . TRP A 1 72 ? 20.781 0.321 -22.976 1.00 90.62 72 TRP A N 1
ATOM 479 C CA . TRP A 1 72 ? 20.094 -0.950 -22.712 1.00 90.62 72 TRP A CA 1
ATOM 480 C C . TRP A 1 72 ? 19.815 -1.756 -23.997 1.00 90.62 72 TRP A C 1
ATOM 482 O O . TRP A 1 72 ? 19.631 -1.183 -25.075 1.00 90.62 72 TRP A O 1
ATOM 492 N N . PRO A 1 73 ? 19.759 -3.101 -23.919 1.00 91.38 73 PRO A N 1
ATOM 493 C CA . PRO A 1 73 ? 19.277 -3.941 -25.011 1.00 91.38 73 PRO A CA 1
ATOM 494 C C . PRO A 1 73 ? 17.911 -3.468 -25.544 1.00 91.38 73 PRO A C 1
ATOM 496 O O . PRO A 1 73 ? 17.001 -3.230 -24.749 1.00 91.38 73 PRO A O 1
ATOM 499 N N . PRO A 1 74 ? 17.684 -3.420 -26.873 1.00 86.75 74 PRO A N 1
ATOM 500 C CA . PRO A 1 74 ? 16.404 -2.972 -27.430 1.00 86.75 74 PRO A CA 1
ATOM 501 C C . PRO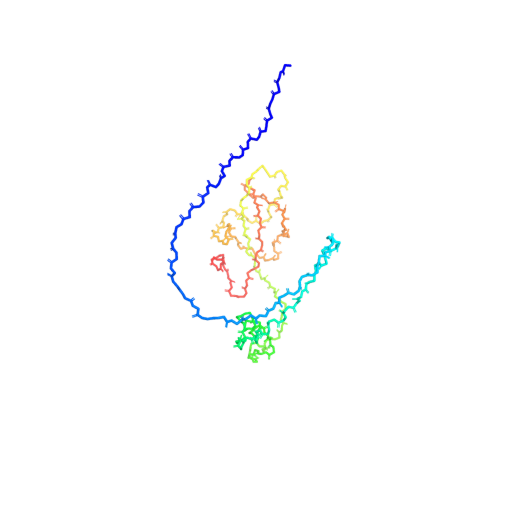 A 1 74 ? 15.183 -3.772 -26.955 1.00 86.75 74 PRO A C 1
ATOM 503 O O . PRO A 1 74 ? 14.075 -3.250 -26.983 1.00 86.75 74 PRO A O 1
ATOM 506 N N . ALA A 1 75 ? 15.372 -5.020 -26.510 1.00 85.69 75 ALA A N 1
ATOM 507 C CA . ALA A 1 75 ? 14.320 -5.840 -25.910 1.00 85.69 75 ALA A CA 1
ATOM 508 C C . ALA A 1 75 ? 13.835 -5.291 -24.553 1.00 85.69 75 ALA A C 1
ATOM 510 O O . ALA A 1 75 ? 12.636 -5.321 -24.286 1.00 85.69 75 ALA A O 1
ATOM 511 N N . ASP A 1 76 ? 14.736 -4.726 -23.746 1.00 83.81 76 ASP A N 1
ATOM 512 C CA . ASP A 1 76 ? 14.420 -4.142 -22.435 1.00 83.81 76 ASP A CA 1
ATOM 513 C C . ASP A 1 76 ? 13.696 -2.788 -22.581 1.00 83.81 76 ASP A C 1
ATOM 515 O O . ASP A 1 76 ? 12.962 -2.360 -21.693 1.00 83.81 76 ASP A O 1
ATOM 519 N N . LEU A 1 77 ? 13.845 -2.148 -23.748 1.00 84.19 77 LEU A N 1
ATOM 520 C CA . LEU A 1 77 ? 13.160 -0.915 -24.152 1.00 84.19 77 LEU A CA 1
ATOM 521 C C . LEU A 1 77 ? 11.922 -1.165 -25.042 1.00 84.19 77 LEU A C 1
ATOM 523 O O . LEU A 1 77 ? 11.232 -0.218 -25.420 1.00 84.19 77 LEU A O 1
ATOM 527 N N . ALA A 1 78 ? 11.631 -2.418 -25.415 1.00 80.81 78 ALA A N 1
ATOM 528 C CA . ALA A 1 78 ? 10.620 -2.741 -26.431 1.00 80.81 78 ALA A CA 1
ATOM 529 C C . ALA A 1 78 ? 9.170 -2.534 -25.957 1.00 80.81 78 ALA A C 1
ATOM 531 O O . ALA A 1 78 ? 8.256 -2.407 -26.777 1.00 80.81 78 ALA A O 1
ATOM 532 N N . ALA A 1 79 ? 8.936 -2.526 -24.643 1.00 78.75 79 ALA A N 1
ATOM 533 C CA . ALA A 1 79 ? 7.623 -2.264 -24.074 1.00 78.75 79 ALA A CA 1
ATOM 534 C C . ALA A 1 79 ? 7.387 -0.745 -23.962 1.00 78.75 79 ALA A C 1
ATOM 536 O O . ALA A 1 79 ? 8.172 -0.061 -23.306 1.00 78.75 79 ALA A O 1
ATOM 537 N N . PRO A 1 80 ? 6.296 -0.189 -24.530 1.00 78.94 80 PRO A N 1
ATOM 538 C CA . PRO A 1 80 ? 5.974 1.217 -24.320 1.00 78.94 80 PRO A CA 1
ATOM 539 C C . PRO A 1 80 ? 5.706 1.471 -22.827 1.00 78.94 80 PRO A C 1
ATOM 541 O O . PRO A 1 80 ? 5.049 0.638 -22.190 1.00 78.94 80 PRO A O 1
ATOM 544 N N . PRO A 1 81 ? 6.151 2.609 -22.263 1.00 78.69 81 PRO A N 1
ATOM 545 C CA . PRO A 1 81 ? 5.938 2.915 -20.856 1.00 78.69 81 PRO A CA 1
ATOM 546 C C . PRO A 1 81 ? 4.440 2.978 -20.552 1.00 78.69 81 PRO A C 1
ATOM 548 O O . PRO A 1 81 ? 3.681 3.703 -21.199 1.00 78.69 81 PRO A O 1
ATOM 551 N N . ARG A 1 82 ? 4.008 2.211 -19.550 1.00 84.19 82 ARG A N 1
ATOM 552 C CA . ARG A 1 82 ? 2.631 2.210 -19.045 1.00 84.19 82 ARG A CA 1
ATOM 553 C C . ARG A 1 82 ? 2.640 2.670 -17.589 1.00 84.19 82 ARG A C 1
ATOM 555 O O . ARG A 1 82 ? 3.490 2.195 -16.836 1.00 84.19 82 ARG A O 1
ATOM 562 N N . PRO A 1 83 ? 1.717 3.554 -17.168 1.00 89.62 83 PRO A N 1
ATOM 563 C CA . PRO A 1 83 ? 1.551 3.883 -15.759 1.00 89.62 83 PRO A CA 1
ATOM 564 C C . PRO A 1 83 ? 1.345 2.613 -14.934 1.00 89.62 83 PRO A C 1
ATOM 566 O O . PRO A 1 83 ? 0.531 1.761 -15.300 1.00 89.62 83 PRO A O 1
ATOM 569 N N . TYR A 1 84 ? 2.076 2.483 -13.828 1.00 89.25 84 TYR A N 1
ATOM 570 C CA . TYR A 1 84 ? 1.900 1.344 -12.942 1.00 89.25 84 TYR A CA 1
ATOM 571 C C . TYR A 1 84 ? 0.604 1.494 -12.135 1.00 89.25 84 TYR A C 1
ATOM 573 O O . TYR A 1 84 ? 0.436 2.468 -11.401 1.00 89.25 84 TYR A O 1
ATOM 581 N N . VAL A 1 85 ? -0.311 0.532 -12.278 1.00 92.75 85 VAL A N 1
ATOM 582 C CA . VAL A 1 85 ? -1.594 0.493 -11.562 1.00 92.75 85 VAL A CA 1
ATOM 583 C C . VAL A 1 85 ? -1.624 -0.764 -10.683 1.00 92.75 85 VAL A C 1
ATOM 585 O O . VAL A 1 85 ? -1.919 -1.847 -11.189 1.00 92.75 85 VAL A O 1
ATOM 588 N N . PRO A 1 86 ? -1.296 -0.661 -9.383 1.00 94.88 86 PRO A N 1
ATOM 589 C CA . PRO A 1 86 ? -1.301 -1.805 -8.477 1.00 94.88 86 PRO A CA 1
ATOM 590 C C . PRO A 1 86 ? -2.726 -2.258 -8.152 1.00 94.88 86 PRO A C 1
ATOM 592 O O . PRO A 1 86 ? -3.523 -1.491 -7.610 1.00 94.88 86 PRO A O 1
ATOM 595 N N . GLU A 1 87 ? -3.033 -3.532 -8.388 1.00 95.38 87 GLU A N 1
ATOM 596 C CA . GLU A 1 87 ? -4.324 -4.132 -8.010 1.00 95.38 87 GLU A CA 1
ATOM 597 C C . GLU A 1 87 ? -4.459 -4.318 -6.492 1.00 95.38 87 GLU A C 1
ATOM 599 O O . GLU A 1 87 ? -5.546 -4.181 -5.920 1.00 95.38 87 GLU A O 1
ATOM 604 N N . ARG A 1 88 ? -3.338 -4.623 -5.829 1.00 96.94 88 ARG A N 1
ATOM 605 C CA . ARG A 1 88 ? -3.254 -4.932 -4.402 1.00 96.94 88 ARG A CA 1
ATOM 606 C C . ARG A 1 88 ? -2.146 -4.134 -3.721 1.00 96.94 88 ARG A C 1
ATOM 608 O O . ARG A 1 88 ? -1.092 -3.869 -4.295 1.00 96.94 88 ARG A O 1
ATOM 615 N N . THR A 1 89 ? -2.392 -3.804 -2.463 1.00 97.50 89 THR A N 1
ATOM 616 C CA . THR A 1 89 ? -1.469 -3.102 -1.574 1.00 97.50 89 THR A CA 1
ATOM 617 C C . THR A 1 89 ? -1.286 -3.930 -0.308 1.00 97.50 89 THR A C 1
ATOM 619 O O . THR A 1 89 ? -2.266 -4.366 0.301 1.00 97.50 89 THR A O 1
ATOM 622 N N . ALA A 1 90 ? -0.032 -4.135 0.085 1.00 97.31 90 ALA A N 1
ATOM 623 C CA . ALA A 1 90 ? 0.321 -4.635 1.399 1.00 97.31 90 ALA A CA 1
ATOM 624 C C . ALA A 1 90 ? 0.159 -3.511 2.431 1.00 97.31 90 ALA A C 1
ATOM 626 O O . ALA A 1 90 ? 0.744 -2.427 2.315 1.00 97.31 90 ALA A O 1
ATOM 627 N N . VAL A 1 91 ? -0.667 -3.781 3.435 1.00 97.38 91 VAL A N 1
ATOM 628 C CA . VAL A 1 91 ? -0.881 -2.940 4.609 1.00 97.38 91 VAL A CA 1
ATOM 629 C C . VAL A 1 91 ? 0.015 -3.491 5.710 1.00 97.38 91 VAL A C 1
ATOM 631 O O . VAL A 1 91 ? -0.229 -4.581 6.223 1.00 97.38 91 VAL A O 1
ATOM 634 N N . LEU A 1 92 ? 1.069 -2.746 6.041 1.00 96.75 92 LEU A N 1
ATOM 635 C CA . LEU A 1 92 ? 2.051 -3.102 7.061 1.00 96.75 92 LEU A CA 1
ATOM 636 C C . LEU A 1 92 ? 1.730 -2.341 8.350 1.00 96.75 92 LEU A C 1
ATOM 638 O O . LEU A 1 92 ? 2.021 -1.146 8.463 1.00 96.75 92 LEU A O 1
ATOM 642 N N . ALA A 1 93 ? 1.125 -3.030 9.311 1.00 96.62 93 ALA A N 1
ATOM 643 C CA . ALA A 1 93 ? 0.794 -2.498 10.624 1.00 96.62 93 ALA A CA 1
ATOM 644 C C . ALA A 1 93 ? 1.952 -2.706 11.611 1.00 96.62 93 ALA A C 1
ATOM 646 O O . ALA A 1 93 ? 2.433 -3.821 11.814 1.00 96.62 93 ALA A O 1
ATOM 647 N N . GLY A 1 94 ? 2.398 -1.626 12.242 1.00 95.25 94 GLY A N 1
ATOM 648 C CA . GLY A 1 94 ? 3.257 -1.663 13.420 1.00 95.25 94 GLY A CA 1
ATOM 649 C C . GLY A 1 94 ? 2.481 -1.105 14.600 1.00 95.25 94 GLY A C 1
ATOM 650 O O . GLY A 1 94 ? 2.127 0.074 14.573 1.00 95.25 94 GLY A O 1
ATOM 651 N N . GLU A 1 95 ? 2.204 -1.940 15.597 1.00 94.12 95 GLU A N 1
ATOM 652 C CA . GLU A 1 95 ? 1.589 -1.528 16.862 1.00 94.12 95 GLU A CA 1
ATOM 653 C C . GLU A 1 95 ? 2.420 -0.410 17.508 1.00 94.12 95 GLU A C 1
ATOM 655 O O . GLU A 1 95 ? 3.655 -0.467 17.515 1.00 94.12 95 GLU A O 1
ATOM 660 N N . ILE A 1 96 ? 1.747 0.627 18.001 1.00 91.75 96 ILE A N 1
ATOM 661 C CA . ILE A 1 96 ? 2.357 1.730 18.741 1.00 91.75 96 ILE A CA 1
ATOM 662 C C . ILE A 1 96 ? 1.581 1.917 20.044 1.00 91.75 96 ILE A C 1
ATOM 664 O O . ILE A 1 96 ? 0.392 2.220 20.032 1.00 91.75 96 ILE A O 1
ATOM 668 N N . GLY A 1 97 ? 2.254 1.711 21.175 1.00 81.94 97 GLY A N 1
ATOM 669 C CA . GLY A 1 97 ? 1.611 1.775 22.485 1.00 81.94 97 GLY A CA 1
ATOM 670 C C . GLY A 1 97 ? 1.065 3.168 22.819 1.00 81.94 97 GLY A C 1
ATOM 671 O O . GLY A 1 97 ? 1.660 4.187 22.464 1.00 81.94 97 GLY A O 1
ATOM 672 N N . GLY A 1 98 ? -0.053 3.197 23.542 1.00 79.00 98 GLY A N 1
ATOM 673 C CA . GLY A 1 98 ? -0.745 4.408 23.984 1.00 79.00 98 GLY A CA 1
ATOM 674 C C . GLY A 1 98 ? -2.257 4.190 24.048 1.00 79.00 98 GLY A C 1
ATOM 675 O O . GLY A 1 98 ? -2.766 3.182 23.572 1.00 79.00 98 GLY A O 1
ATOM 676 N N . ASP A 1 99 ? -2.991 5.141 24.620 1.00 77.56 99 ASP A N 1
ATOM 677 C CA . ASP A 1 99 ? -4.464 5.129 24.648 1.00 77.56 99 ASP A CA 1
ATOM 678 C C . ASP A 1 99 ? -5.089 5.410 23.266 1.00 77.56 99 ASP A C 1
ATOM 680 O O . ASP A 1 99 ? -6.217 4.996 22.979 1.00 77.56 99 ASP A O 1
ATOM 684 N N . GLY A 1 100 ? -4.349 6.105 22.395 1.00 80.75 100 GLY A N 1
ATOM 685 C CA . GLY A 1 100 ? -4.750 6.424 21.030 1.00 80.75 100 GLY A CA 1
ATOM 686 C C . GLY A 1 100 ? -5.939 7.382 20.934 1.00 80.75 100 GLY A C 1
ATOM 687 O O . GLY A 1 100 ? -6.776 7.180 20.053 1.00 80.75 100 GLY A O 1
ATOM 688 N N . ALA A 1 101 ? -6.079 8.379 21.815 1.00 83.56 101 ALA A N 1
ATOM 689 C CA . ALA A 1 101 ? -7.176 9.359 21.774 1.00 83.56 101 ALA A CA 1
ATOM 690 C C . ALA A 1 101 ? -7.501 9.869 20.349 1.00 83.56 101 ALA A C 1
ATOM 692 O O . ALA A 1 101 ? -8.659 9.837 19.937 1.00 83.56 101 ALA A O 1
ATOM 693 N N . ASP A 1 102 ? -6.473 10.215 19.566 1.00 88.19 102 ASP A N 1
ATOM 694 C CA . ASP A 1 102 ? -6.598 10.724 18.189 1.00 88.19 102 ASP A CA 1
ATOM 695 C C . ASP A 1 102 ? -6.568 9.630 17.091 1.00 88.19 102 ASP A C 1
ATOM 697 O O . ASP A 1 102 ? -6.573 9.929 15.893 1.00 88.19 102 ASP A O 1
ATOM 701 N N . ALA A 1 103 ? -6.520 8.346 17.466 1.00 94.06 103 ALA A N 1
ATOM 702 C CA . ALA A 1 103 ? -6.412 7.230 16.527 1.00 94.06 103 ALA A CA 1
ATOM 703 C C . ALA A 1 103 ? -7.727 6.990 15.765 1.00 94.06 103 ALA A C 1
ATOM 705 O O . ALA A 1 103 ? -8.779 6.699 16.346 1.00 94.06 103 ALA A O 1
ATOM 706 N N . ARG A 1 104 ? -7.653 7.058 14.432 1.00 95.69 104 ARG A N 1
ATOM 707 C CA . ARG A 1 104 ? -8.799 6.904 13.523 1.00 95.69 104 ARG A CA 1
ATOM 708 C C . ARG A 1 104 ? -9.221 5.433 13.418 1.00 95.69 104 ARG A C 1
ATOM 710 O O . ARG A 1 104 ? -8.345 4.575 13.366 1.00 95.69 104 ARG A O 1
ATOM 717 N N . PRO A 1 105 ? -10.518 5.101 13.316 1.00 95.56 105 PRO A N 1
ATOM 718 C CA . PRO A 1 105 ? -10.940 3.717 13.110 1.00 95.56 105 PRO A CA 1
ATOM 719 C C . PRO A 1 105 ? -10.434 3.192 11.760 1.00 95.56 105 PRO A C 1
ATOM 721 O O . PRO A 1 105 ? -10.601 3.849 10.728 1.00 95.56 105 PRO A O 1
ATOM 724 N N . TRP A 1 106 ? -9.810 2.016 11.766 1.00 95.69 106 TRP A N 1
ATOM 725 C CA . TRP A 1 106 ? -9.380 1.336 10.548 1.00 95.69 106 TRP A CA 1
ATOM 726 C C . TRP A 1 106 ? -10.600 0.796 9.769 1.00 95.69 106 TRP A C 1
ATOM 728 O O . TRP A 1 106 ? -11.453 0.146 10.369 1.00 95.69 106 TRP A O 1
ATOM 738 N N . PRO A 1 107 ? -10.735 1.063 8.452 1.00 95.00 107 PRO A N 1
ATOM 739 C CA . PRO A 1 107 ? -11.962 0.762 7.705 1.00 95.00 107 PRO A CA 1
ATOM 740 C C . PRO A 1 107 ? -11.971 -0.604 6.992 1.00 95.00 107 PRO A C 1
ATOM 742 O O . PRO A 1 107 ? -12.912 -0.881 6.246 1.00 95.00 107 PRO A O 1
ATOM 745 N N . LEU A 1 108 ? -10.925 -1.425 7.144 1.00 94.44 108 LEU A N 1
ATOM 746 C CA . LEU A 1 108 ? -10.820 -2.763 6.542 1.00 94.44 108 LEU A CA 1
ATOM 747 C C . LEU A 1 108 ? -10.785 -3.842 7.642 1.00 94.44 108 LEU A C 1
ATOM 749 O O . LEU A 1 108 ? -11.117 -3.564 8.790 1.00 94.44 108 LEU A O 1
ATOM 753 N N . GLY A 1 109 ? -10.416 -5.080 7.292 1.00 91.94 109 GLY A N 1
ATOM 754 C CA . GLY A 1 109 ? -10.254 -6.162 8.270 1.00 91.94 109 GLY A CA 1
ATOM 755 C C . GLY A 1 109 ? -9.149 -5.884 9.307 1.00 91.94 109 GLY A C 1
ATOM 756 O O . GLY A 1 109 ? -8.335 -4.978 9.084 1.00 91.94 109 GLY A O 1
ATOM 757 N N . PRO A 1 110 ? -9.112 -6.648 10.416 1.00 94.50 110 PRO A N 1
ATOM 758 C CA . PRO A 1 110 ? -8.221 -6.385 11.543 1.00 94.50 110 PRO A CA 1
ATOM 759 C C . PRO A 1 110 ? -6.745 -6.300 11.152 1.00 94.50 110 PRO A C 1
ATOM 761 O O . PRO A 1 110 ? -6.226 -7.137 10.415 1.00 94.50 110 PRO A O 1
ATOM 764 N N . LEU A 1 111 ? -6.047 -5.294 11.683 1.00 94.31 111 LEU A N 1
ATOM 765 C CA . LEU A 1 111 ? -4.618 -5.088 11.422 1.00 94.31 111 LEU A CA 1
ATOM 766 C C . LEU A 1 111 ? -3.714 -6.131 12.107 1.00 94.31 111 LEU A C 1
ATOM 768 O O . LEU A 1 111 ? -2.581 -6.318 11.668 1.00 94.31 111 LEU A O 1
ATOM 772 N N . GLY A 1 112 ? -4.203 -6.799 13.158 1.00 91.62 112 GLY A N 1
ATOM 773 C CA . GLY A 1 112 ? -3.458 -7.801 13.930 1.00 91.62 112 GLY A CA 1
ATOM 774 C C . GLY A 1 112 ? -3.417 -9.208 13.317 1.00 91.62 112 GLY A C 1
ATOM 775 O O . GLY A 1 112 ? -2.487 -9.955 13.609 1.00 91.62 112 GLY A O 1
ATOM 776 N N . ASP A 1 113 ? -4.354 -9.555 12.429 1.00 90.62 113 ASP A N 1
ATOM 777 C CA . ASP A 1 113 ? -4.564 -10.936 11.940 1.00 90.62 113 ASP A CA 1
ATOM 778 C C . ASP A 1 113 ? -3.655 -11.337 10.755 1.00 90.62 113 ASP A C 1
ATOM 780 O O . ASP A 1 113 ? -3.851 -12.370 10.111 1.00 90.62 113 ASP A O 1
ATOM 784 N N . GLY A 1 114 ? -2.680 -10.494 10.412 1.00 91.50 114 GLY A N 1
ATOM 785 C CA . GLY A 1 114 ? -1.768 -10.711 9.290 1.00 91.50 114 GLY A CA 1
ATOM 786 C C . GLY A 1 114 ? -0.563 -11.601 9.606 1.00 91.50 114 GLY A C 1
ATOM 787 O O . GLY A 1 114 ? -0.315 -12.006 10.741 1.00 91.50 114 GLY A O 1
ATOM 788 N N . VAL A 1 115 ? 0.258 -11.857 8.587 1.00 95.75 115 VAL A N 1
ATOM 789 C CA . VAL A 1 115 ? 1.558 -12.529 8.765 1.00 95.75 115 VAL A CA 1
ATOM 790 C C . VAL A 1 115 ? 2.636 -11.511 9.126 1.00 95.75 115 VAL A C 1
ATOM 792 O O . VAL A 1 115 ? 2.566 -10.358 8.708 1.00 95.75 115 VAL A O 1
ATOM 795 N N . ARG A 1 116 ? 3.663 -11.904 9.883 1.00 95.50 116 ARG A N 1
ATOM 796 C CA . ARG A 1 116 ? 4.825 -11.029 10.097 1.00 95.50 116 ARG A CA 1
ATOM 797 C C . ARG A 1 116 ? 5.602 -10.912 8.787 1.00 95.50 116 ARG A C 1
ATOM 799 O O . ARG A 1 116 ? 5.980 -11.944 8.254 1.00 95.50 116 ARG A O 1
ATOM 806 N N . ALA A 1 117 ? 5.797 -9.684 8.308 1.00 94.56 117 ALA A N 1
ATOM 807 C CA . ALA A 1 117 ? 6.644 -9.369 7.157 1.00 94.56 117 ALA A CA 1
ATOM 808 C C . ALA A 1 117 ? 7.089 -7.894 7.184 1.00 94.56 117 ALA A C 1
ATOM 810 O O . ALA A 1 117 ? 6.389 -7.049 7.758 1.00 94.56 117 ALA A O 1
ATOM 811 N N . ALA A 1 118 ? 8.230 -7.561 6.574 1.00 90.38 118 ALA A N 1
ATOM 812 C CA . ALA A 1 118 ? 8.723 -6.188 6.369 1.00 90.38 118 ALA A CA 1
ATOM 813 C C . ALA A 1 118 ? 8.703 -5.295 7.640 1.00 90.38 118 ALA A C 1
ATOM 815 O O . ALA A 1 118 ? 8.374 -4.097 7.613 1.00 90.38 118 ALA A O 1
ATOM 816 N N . GLY A 1 119 ? 9.023 -5.897 8.791 1.00 89.88 119 GLY A N 1
ATOM 817 C CA . GLY A 1 119 ? 9.052 -5.222 10.093 1.00 89.88 119 GLY A CA 1
ATOM 818 C C . GLY A 1 119 ? 7.677 -4.815 10.643 1.00 89.88 119 GLY A C 1
ATOM 819 O O . GLY A 1 119 ? 7.587 -3.822 11.368 1.00 89.88 119 GLY A O 1
ATOM 820 N N . GLY A 1 120 ? 6.608 -5.533 10.292 1.00 93.25 120 GLY A N 1
ATOM 821 C CA . GLY A 1 120 ? 5.254 -5.326 10.815 1.00 93.25 120 GLY A CA 1
ATOM 822 C C . GLY A 1 120 ? 4.377 -6.576 10.701 1.00 93.25 120 GLY A C 1
ATOM 823 O O . GLY A 1 120 ? 4.867 -7.674 10.438 1.00 93.25 120 GLY A O 1
ATOM 824 N N . VAL A 1 121 ? 3.076 -6.402 10.917 1.00 96.62 121 VAL A N 1
ATOM 825 C CA . VAL A 1 121 ? 2.023 -7.357 10.554 1.00 96.62 121 VAL A CA 1
ATOM 826 C C . VAL A 1 121 ? 1.487 -6.953 9.181 1.00 96.62 121 VAL A C 1
ATOM 828 O O . VAL A 1 121 ? 1.046 -5.822 8.992 1.00 96.62 121 VAL A O 1
ATOM 831 N N . CYS A 1 122 ? 1.570 -7.853 8.209 1.00 97.00 122 CYS A N 1
ATOM 832 C CA . CYS A 1 122 ? 1.176 -7.636 6.827 1.00 97.00 122 CYS A CA 1
ATOM 833 C C . CYS A 1 122 ? -0.178 -8.276 6.528 1.00 97.00 122 CYS A C 1
ATOM 835 O O . CYS A 1 122 ? -0.372 -9.481 6.711 1.00 97.00 122 CYS A O 1
ATOM 837 N N . THR A 1 123 ? -1.089 -7.472 5.987 1.00 96.94 123 THR A N 1
ATOM 838 C CA . THR A 1 123 ? -2.327 -7.934 5.346 1.00 96.94 123 THR A CA 1
ATOM 839 C C . THR A 1 123 ? -2.388 -7.413 3.910 1.00 96.94 123 THR A C 1
ATOM 841 O O . THR A 1 123 ? -1.814 -6.370 3.590 1.00 96.94 123 THR A O 1
ATOM 844 N N . LEU A 1 124 ? -3.072 -8.133 3.016 1.00 96.75 124 LEU A N 1
ATOM 845 C CA . LEU A 1 124 ? -3.305 -7.670 1.647 1.00 96.75 124 LEU A CA 1
ATOM 846 C C . LEU A 1 124 ? -4.704 -7.080 1.500 1.00 96.75 124 LEU A C 1
ATOM 848 O O . LEU A 1 124 ? -5.698 -7.716 1.847 1.00 96.75 124 LEU A O 1
ATOM 852 N N . ALA A 1 125 ? -4.778 -5.900 0.891 1.00 96.81 125 ALA A N 1
ATOM 853 C CA . ALA A 1 125 ? -6.026 -5.241 0.539 1.00 96.81 125 ALA A CA 1
ATOM 854 C C . ALA A 1 125 ? -6.050 -4.873 -0.957 1.00 96.81 125 ALA A C 1
ATOM 856 O O . ALA A 1 125 ? -5.003 -4.548 -1.526 1.00 96.81 125 ALA A O 1
ATOM 857 N N . PRO A 1 126 ? -7.223 -4.870 -1.622 1.00 97.06 126 PRO A N 1
ATOM 858 C CA . PRO A 1 126 ? -7.363 -4.255 -2.940 1.00 97.06 126 PRO A CA 1
ATOM 859 C C . PRO A 1 126 ? -6.989 -2.774 -2.847 1.00 97.06 126 PRO A C 1
ATOM 861 O O . PRO A 1 126 ? -7.536 -2.071 -1.996 1.00 97.06 126 PRO A O 1
ATOM 864 N N . THR A 1 127 ? -6.105 -2.274 -3.714 1.00 96.19 127 THR A N 1
ATOM 865 C CA . THR A 1 127 ? -5.583 -0.893 -3.617 1.00 96.19 127 THR A CA 1
ATOM 866 C C . THR A 1 127 ? -6.709 0.145 -3.566 1.00 96.19 127 THR A C 1
ATOM 868 O O . THR A 1 127 ? -6.672 1.065 -2.758 1.00 96.19 127 THR A O 1
ATOM 871 N N . VAL A 1 128 ? -7.772 -0.060 -4.352 1.00 95.81 128 VAL A N 1
ATOM 872 C CA . VAL A 1 128 ? -8.965 0.810 -4.413 1.00 95.81 128 VAL A CA 1
ATOM 873 C C . VAL A 1 128 ? -9.795 0.867 -3.118 1.00 95.81 128 VAL A C 1
ATOM 875 O O . VAL A 1 128 ? -10.729 1.659 -3.026 1.00 95.81 128 VAL A O 1
ATOM 878 N N . LYS A 1 129 ? -9.503 0.010 -2.132 1.00 96.38 129 LYS A N 1
ATOM 879 C CA . LYS A 1 129 ? -10.141 -0.010 -0.805 1.00 96.38 129 LYS A CA 1
ATOM 880 C C . LYS A 1 129 ? -9.252 0.571 0.296 1.00 96.38 129 LYS A C 1
ATOM 882 O O . LYS A 1 129 ? -9.759 0.847 1.379 1.00 96.38 129 LYS A O 1
ATOM 887 N N . VAL A 1 130 ? -7.954 0.742 0.051 1.00 95.94 130 VAL A N 1
ATOM 888 C CA . VAL A 1 130 ? -7.008 1.192 1.074 1.00 95.94 130 VAL A CA 1
ATOM 889 C C . VAL A 1 130 ? -7.199 2.688 1.354 1.00 95.94 130 VAL A C 1
ATOM 891 O O . VAL A 1 130 ? -7.170 3.490 0.419 1.00 95.94 130 VAL A O 1
ATOM 894 N N . PRO A 1 131 ? -7.386 3.102 2.622 1.00 94.81 131 PRO A N 1
ATOM 895 C CA . PRO A 1 131 ? -7.515 4.511 2.958 1.00 94.81 131 PRO A CA 1
ATOM 896 C C . PRO A 1 131 ? -6.179 5.242 2.795 1.00 94.81 131 PRO A C 1
ATOM 898 O O . PRO A 1 131 ? -5.117 4.723 3.150 1.00 94.81 131 PRO A O 1
ATOM 901 N N . GLY A 1 132 ? -6.242 6.498 2.346 1.00 91.69 132 GLY A N 1
ATOM 902 C CA . GLY A 1 132 ? -5.084 7.391 2.335 1.00 91.69 132 GLY A CA 1
ATOM 903 C C . GLY A 1 132 ? -4.439 7.470 3.722 1.00 91.69 132 GLY A C 1
ATOM 904 O O . GLY A 1 132 ? -5.070 7.911 4.687 1.00 91.69 132 GLY A O 1
ATOM 905 N N . THR A 1 133 ? -3.188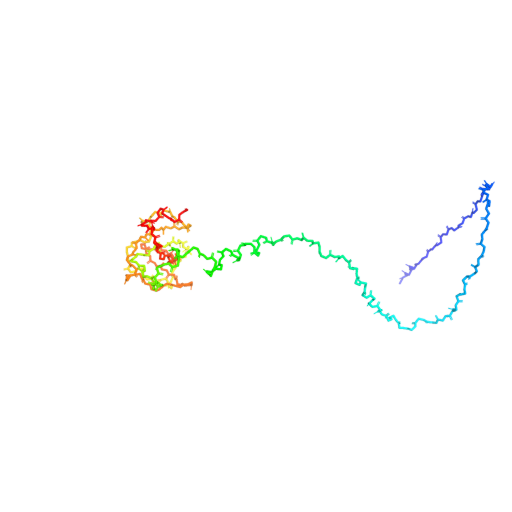 7.019 3.803 1.00 92.31 133 THR A N 1
ATOM 906 C CA . THR A 1 133 ? -2.384 6.967 5.028 1.00 92.31 133 THR A CA 1
ATOM 907 C C . THR A 1 133 ? -1.083 7.728 4.805 1.00 92.31 133 THR A C 1
ATOM 909 O O . THR A 1 133 ? -0.481 7.635 3.738 1.00 92.31 133 THR A O 1
ATOM 912 N N . ALA A 1 134 ? -0.660 8.483 5.813 1.00 87.88 134 ALA A N 1
ATOM 913 C CA . ALA A 1 134 ? 0.534 9.316 5.801 1.00 87.88 134 ALA A CA 1
ATOM 914 C C . ALA A 1 134 ? 1.245 9.213 7.163 1.00 87.88 134 ALA A C 1
ATOM 916 O O . ALA A 1 134 ? 0.600 8.840 8.149 1.00 87.88 134 ALA A O 1
ATOM 917 N N . PRO A 1 135 ? 2.544 9.555 7.255 1.00 84.38 135 PRO A N 1
ATOM 918 C CA . PRO A 1 135 ? 3.239 9.657 8.536 1.00 84.38 135 PRO A CA 1
ATOM 919 C C . PRO A 1 135 ? 2.472 10.547 9.525 1.00 84.38 135 PRO A C 1
ATOM 921 O O . PRO A 1 135 ? 1.958 11.597 9.149 1.00 84.38 135 PRO A O 1
ATOM 924 N N . GLY A 1 136 ? 2.376 10.110 10.782 1.00 84.62 136 GLY A N 1
ATOM 925 C CA . GLY A 1 136 ? 1.594 10.788 11.823 1.00 84.62 136 GLY A CA 1
ATOM 926 C C . GLY A 1 136 ? 0.103 10.426 11.859 1.00 84.62 136 GLY A C 1
ATOM 927 O O . GLY A 1 136 ? -0.553 10.733 12.849 1.00 84.62 136 GLY A O 1
ATOM 928 N N . ILE A 1 137 ? -0.442 9.731 10.851 1.00 92.50 137 ILE A N 1
ATOM 929 C CA . ILE A 1 137 ? -1.785 9.143 10.956 1.00 92.50 137 ILE A CA 1
ATOM 930 C C . ILE A 1 137 ? -1.699 7.847 11.761 1.00 92.50 137 ILE A C 1
ATOM 932 O O . ILE A 1 137 ? -1.033 6.892 11.358 1.00 92.50 137 ILE A O 1
ATOM 936 N N . VAL A 1 138 ? -2.419 7.824 12.879 1.00 95.06 138 VAL A N 1
ATOM 937 C CA . VAL A 1 138 ? -2.565 6.663 13.758 1.00 95.06 138 VAL A CA 1
ATOM 938 C C . VAL A 1 138 ? -3.930 6.017 13.528 1.00 95.06 138 VAL A C 1
ATOM 940 O O . VAL A 1 138 ? -4.939 6.714 13.380 1.00 95.06 138 VAL A O 1
ATOM 943 N N . TRP A 1 139 ? -3.959 4.688 13.508 1.00 96.25 139 TRP A N 1
ATOM 944 C CA . TRP A 1 139 ? -5.162 3.887 13.298 1.00 96.25 139 TRP A CA 1
ATOM 945 C C . TRP A 1 139 ? -5.482 3.035 14.527 1.00 96.25 139 TRP A C 1
ATOM 947 O O . TRP A 1 139 ? -4.575 2.586 15.219 1.00 96.25 139 TRP A O 1
ATOM 957 N N . ARG A 1 140 ? -6.767 2.787 14.782 1.00 96.00 140 ARG A N 1
ATOM 958 C CA . ARG A 1 140 ? -7.263 1.861 15.805 1.00 96.00 140 ARG A CA 1
ATOM 959 C C . ARG A 1 140 ? -7.959 0.674 15.140 1.00 96.00 140 ARG A C 1
ATOM 961 O O . ARG A 1 140 ? -8.795 0.877 14.258 1.00 96.00 140 ARG A O 1
ATOM 968 N N . SER A 1 141 ? -7.634 -0.537 15.582 1.00 95.19 141 SER A N 1
ATOM 969 C CA . SER A 1 141 ? -8.210 -1.808 15.121 1.00 95.19 141 SER A CA 1
ATOM 970 C C . SER A 1 141 ? -8.255 -2.775 16.304 1.00 95.19 141 SER A C 1
ATOM 972 O O . SER A 1 141 ? -7.241 -2.926 16.968 1.00 95.19 141 SER A O 1
ATOM 974 N N . GLU A 1 142 ? -9.392 -3.425 16.574 1.00 92.88 142 GLU A N 1
ATOM 975 C CA . GLU A 1 142 ? -9.554 -4.367 17.705 1.00 92.88 142 GLU A CA 1
ATOM 976 C C . GLU A 1 142 ? -9.082 -3.831 19.074 1.00 92.88 142 GLU A C 1
ATOM 978 O O . GLU A 1 142 ? -8.537 -4.553 19.900 1.00 92.88 142 GLU A O 1
ATOM 983 N N . GLY A 1 143 ? -9.289 -2.533 19.320 1.00 90.38 143 GLY A N 1
ATOM 984 C CA . GLY A 1 143 ? -8.852 -1.841 20.541 1.00 90.38 143 GLY A CA 1
ATOM 985 C C . GLY A 1 143 ? -7.406 -1.342 20.492 1.00 90.38 143 GLY A C 1
ATOM 986 O O . GLY A 1 143 ? -7.132 -0.265 21.023 1.00 90.38 143 GLY A O 1
ATOM 987 N N . GLU A 1 144 ? -6.534 -2.047 19.775 1.00 94.25 144 GLU A N 1
ATOM 988 C CA . GLU A 1 144 ? -5.117 -1.720 19.632 1.00 94.25 144 GLU A CA 1
ATOM 989 C C . GLU A 1 144 ? -4.845 -0.562 18.663 1.00 94.25 144 GLU A C 1
ATOM 991 O O . GLU A 1 144 ? -5.644 -0.226 17.777 1.00 94.25 144 GLU A O 1
ATOM 996 N N . VAL A 1 145 ? -3.684 0.066 18.857 1.00 95.75 145 VAL A N 1
ATOM 997 C CA . VAL A 1 145 ? -3.270 1.308 18.198 1.00 95.75 145 VAL A CA 1
ATOM 998 C C . VAL A 1 145 ? -2.068 1.038 17.288 1.00 95.75 145 VAL A C 1
ATOM 1000 O O . VAL A 1 145 ? -1.068 0.456 17.698 1.00 95.75 145 VAL A O 1
ATOM 1003 N N . TYR A 1 146 ? -2.152 1.466 16.028 1.00 95.81 146 TYR A N 1
ATOM 1004 C CA . TYR A 1 146 ? -1.204 1.110 14.972 1.00 95.81 146 TYR A CA 1
ATOM 1005 C C . TYR A 1 146 ? -0.712 2.321 14.179 1.00 95.81 146 TYR A C 1
ATOM 1007 O O . TYR A 1 146 ? -1.480 3.182 13.740 1.00 95.81 146 TYR A O 1
ATOM 1015 N N . SER A 1 147 ? 0.584 2.308 13.878 1.00 94.62 147 SER A N 1
ATOM 1016 C CA . SER A 1 147 ? 1.137 2.953 12.689 1.00 94.62 147 SER A CA 1
ATOM 1017 C C . SER A 1 147 ? 0.922 2.045 11.474 1.00 94.62 147 SER A C 1
ATOM 1019 O O . SER A 1 147 ? 1.096 0.829 11.564 1.00 94.62 147 SER A O 1
ATOM 1021 N N . VAL A 1 148 ? 0.555 2.614 10.325 1.00 96.44 148 VAL A N 1
ATOM 1022 C CA . VAL A 1 148 ? 0.351 1.853 9.081 1.00 96.44 148 VAL A CA 1
ATOM 1023 C C . VAL A 1 148 ? 1.262 2.398 7.987 1.00 96.44 148 VAL A C 1
ATOM 1025 O O . VAL A 1 148 ? 1.258 3.596 7.700 1.00 96.44 148 VAL A O 1
ATOM 1028 N N . ARG A 1 149 ? 2.026 1.509 7.348 1.00 95.62 149 ARG A N 1
ATOM 1029 C CA . ARG A 1 149 ? 2.765 1.783 6.108 1.00 95.62 149 ARG A CA 1
ATOM 1030 C C . ARG A 1 149 ? 2.075 1.059 4.956 1.00 95.62 149 ARG A C 1
ATOM 1032 O O . ARG A 1 149 ? 1.702 -0.103 5.084 1.00 95.62 149 ARG A O 1
ATOM 1039 N N . LEU A 1 150 ? 1.913 1.746 3.830 1.00 95.62 150 LEU A N 1
ATOM 1040 C CA . LEU A 1 150 ? 1.303 1.189 2.626 1.00 95.62 150 LEU A CA 1
ATOM 1041 C C . LEU A 1 150 ? 2.392 0.905 1.597 1.00 95.62 150 LEU A C 1
ATOM 1043 O O . LEU A 1 150 ? 3.125 1.815 1.209 1.00 95.62 150 LEU A O 1
ATOM 1047 N N . ARG A 1 151 ? 2.482 -0.346 1.147 1.00 95.50 151 ARG A N 1
ATOM 1048 C CA . ARG A 1 151 ? 3.389 -0.774 0.081 1.00 95.50 151 ARG A CA 1
ATOM 1049 C C . ARG A 1 151 ? 2.545 -1.421 -1.016 1.00 95.50 151 ARG A C 1
ATOM 1051 O O . ARG A 1 151 ? 2.093 -2.550 -0.827 1.00 95.50 151 ARG A O 1
ATOM 1058 N N . PRO A 1 152 ? 2.282 -0.741 -2.145 1.00 96.62 152 PRO A N 1
ATOM 1059 C CA . PRO A 1 152 ? 1.783 -1.416 -3.334 1.00 96.62 152 PRO A CA 1
ATOM 1060 C C . PRO A 1 152 ? 2.648 -2.644 -3.625 1.00 96.62 152 PRO A C 1
ATOM 1062 O O . PRO A 1 152 ? 3.873 -2.569 -3.497 1.00 96.62 152 PRO A O 1
ATOM 1065 N N . LEU A 1 153 ? 2.024 -3.770 -3.970 1.00 96.62 153 LEU A N 1
ATOM 1066 C CA . LEU A 1 153 ? 2.781 -4.901 -4.508 1.00 96.62 153 LEU A CA 1
ATOM 1067 C C . LEU A 1 153 ? 3.425 -4.467 -5.835 1.00 96.62 153 LEU A C 1
ATOM 1069 O O . LEU A 1 153 ? 2.949 -3.527 -6.470 1.00 96.62 153 LEU A O 1
ATOM 1073 N N . LEU A 1 154 ? 4.514 -5.112 -6.233 1.00 94.44 154 LEU A N 1
ATOM 1074 C CA . LEU A 1 154 ? 5.175 -4.922 -7.524 1.00 94.44 154 LEU A CA 1
ATOM 1075 C C . LEU A 1 154 ? 4.747 -6.019 -8.515 1.00 94.44 154 LEU A C 1
ATOM 1077 O O . LEU A 1 154 ? 4.239 -7.064 -8.102 1.00 94.44 154 LEU A O 1
ATOM 1081 N N . PRO A 1 155 ? 4.953 -5.836 -9.834 1.00 90.81 155 PRO A N 1
ATOM 1082 C CA . PRO A 1 155 ? 4.778 -6.920 -10.797 1.00 90.81 155 PRO A CA 1
ATOM 1083 C C . PRO A 1 155 ? 5.606 -8.157 -10.409 1.00 90.81 155 PRO A C 1
ATOM 1085 O O . PRO A 1 155 ? 6.825 -8.076 -10.298 1.00 90.81 155 PRO A O 1
ATOM 1088 N N . GLY A 1 156 ? 4.936 -9.296 -10.218 1.00 90.88 156 GLY A N 1
ATOM 1089 C CA . GLY A 1 156 ? 5.548 -10.557 -9.777 1.00 90.88 156 GLY A CA 1
ATOM 1090 C C . GLY A 1 156 ? 5.363 -10.870 -8.288 1.00 90.88 156 GLY A C 1
ATOM 1091 O O . GLY A 1 156 ? 5.425 -12.038 -7.921 1.00 90.88 156 GLY A O 1
ATOM 1092 N N . GLU A 1 157 ? 5.051 -9.878 -7.452 1.00 95.94 157 GLU A N 1
ATOM 1093 C CA . GLU A 1 157 ? 4.690 -10.095 -6.047 1.00 95.94 157 GLU A CA 1
ATOM 1094 C C . GLU A 1 157 ? 3.180 -10.363 -5.920 1.00 95.94 157 GLU A C 1
ATOM 1096 O O . GLU A 1 157 ? 2.359 -9.751 -6.612 1.00 95.94 157 GLU A O 1
ATOM 1101 N N . SER A 1 158 ? 2.782 -11.269 -5.026 1.00 95.94 158 SER A N 1
ATOM 1102 C CA . SER A 1 158 ? 1.379 -11.709 -4.899 1.00 95.94 158 SER A CA 1
ATOM 1103 C C . SER A 1 158 ? 0.891 -11.892 -3.458 1.00 95.94 158 SER A C 1
ATOM 1105 O O . SER A 1 158 ? -0.322 -11.953 -3.216 1.00 95.94 158 SER A O 1
ATOM 1107 N N . SER A 1 159 ? 1.824 -11.960 -2.511 1.00 95.81 159 SER A N 1
ATOM 1108 C CA . SER A 1 159 ? 1.642 -12.347 -1.118 1.00 95.81 159 SER A CA 1
ATOM 1109 C C . SER A 1 159 ? 2.442 -11.432 -0.180 1.00 95.81 159 SER A C 1
ATOM 1111 O O . SER A 1 159 ? 3.342 -10.711 -0.598 1.00 95.81 159 SER A O 1
ATOM 1113 N N . CYS A 1 160 ? 2.144 -11.486 1.119 1.00 95.94 160 CYS A N 1
ATOM 1114 C CA . CYS A 1 160 ? 2.980 -10.838 2.132 1.00 95.94 160 CYS A CA 1
ATOM 1115 C C . CYS A 1 160 ? 4.349 -11.518 2.327 1.00 95.94 160 CYS A C 1
ATOM 1117 O O . CYS A 1 160 ? 5.239 -10.894 2.888 1.00 95.94 160 CYS A O 1
ATOM 1119 N N . ALA A 1 161 ? 4.521 -12.770 1.882 1.00 94.94 161 ALA A N 1
ATOM 1120 C CA . ALA A 1 161 ? 5.791 -13.493 1.981 1.00 94.94 161 ALA A CA 1
ATOM 1121 C C . ALA A 1 161 ? 6.814 -13.043 0.922 1.00 94.94 161 ALA A C 1
ATOM 1123 O O . ALA A 1 161 ? 8.000 -13.304 1.074 1.00 94.94 161 ALA A O 1
ATOM 1124 N N . ASP A 1 162 ? 6.371 -12.321 -0.113 1.00 95.12 162 ASP A N 1
ATOM 1125 C CA . ASP A 1 162 ? 7.240 -11.729 -1.139 1.00 95.12 162 ASP A CA 1
ATOM 1126 C C . ASP A 1 162 ? 7.926 -10.424 -0.652 1.00 95.12 162 ASP A C 1
ATOM 1128 O O . ASP A 1 162 ? 8.478 -9.677 -1.458 1.00 95.12 162 ASP A O 1
ATOM 1132 N N . LEU A 1 163 ? 7.830 -10.097 0.649 1.00 91.88 163 LEU A N 1
ATOM 1133 C CA . LEU A 1 163 ? 8.193 -8.794 1.231 1.00 91.88 163 LEU A CA 1
ATOM 1134 C C . LEU A 1 163 ? 9.304 -8.836 2.302 1.00 91.88 163 LEU A C 1
ATOM 1136 O O . LEU A 1 163 ? 9.636 -7.771 2.833 1.00 91.88 163 LEU A O 1
ATOM 1140 N N . ASP A 1 164 ? 9.822 -10.020 2.643 1.00 77.88 164 ASP A N 1
ATOM 1141 C CA . ASP A 1 164 ? 10.878 -10.243 3.654 1.00 77.88 164 ASP A CA 1
ATOM 1142 C C . ASP A 1 164 ? 12.282 -10.429 3.047 1.00 77.88 164 ASP A C 1
ATOM 1144 O O . ASP A 1 164 ? 12.385 -10.973 1.923 1.00 77.88 164 ASP A O 1
#

pLDDT: mean 77.04, std 21.43, range [33.66, 97.5]

Foldseek 3Di:
DDDDDDDDDDDDDDDDDDDDDDDDDDDDDDDDDDDDDDPPPPPPDDPPPPPPPPDDQDPVSVVVVVVPPVPDDVVVVVDDDDPDDFQKKKKFKDFDDDQPPVAAEAPDAAQPPADDAPNGRIDMDGPVPHDDADPPHWHDGPSTITDIDIGRDDVVDDGRVVGD